Protein AF-F5LT52-F1 (afdb_monomer_lite)

Secondary structure (DSSP, 8-state):
-HHHHHHHHHHHHHHHHHHHHHHHHHHHHHHHHHHH-THHHHTHHHHHHHHHHHHHHHHHHH--TT-HHHHHHHHHHHHHHHHHHHHHHHHHSPPPTT-HHHHHHHHHHHHHHHHHHHHHHHHHHHHHHHHHHHHHHT-

pLDDT: mean 82.2, std 11.54, range [34.75, 94.81]

Sequence (139 aa):
MIKKWNSTFFGTLGLTLLLSFLHGAGGELLFLSAYKYPAIVENSGLALAALSILYALPVYACFRTKYWAALAFLLVLSPLGSLLFIFIGGLFFPVAEGDLGAGILGFITTGINLVSVVLGTLLGGLTNLMLHSRRMLNS

Foldseek 3Di:
DVVVVVVLVVVLLVLLLVLLLVLLVLLLVLLVCCVVPVVCVVVLVVSLVVLLQVLLVSLLVRDAPPPVVSLVVSLVSNVVSNVVSVVVSCVVPPDDPPPPVSVVSSVSSVVSSSSSNVNSNVNNNVVNVVVVVVVVVVD

Radius of gyration: 17.41 Å; chains: 1; bounding box: 48×19×61 Å

Structure (mmCIF, N/CA/C/O backbone):
data_AF-F5LT52-F1
#
_entry.id   AF-F5LT52-F1
#
loop_
_atom_site.group_PDB
_atom_site.id
_atom_site.type_symbol
_atom_site.label_atom_id
_atom_site.label_alt_id
_atom_site.label_comp_id
_atom_site.label_asym_id
_atom_site.label_entity_id
_atom_site.label_seq_id
_atom_site.pdbx_PDB_ins_code
_atom_site.Cartn_x
_atom_site.Cartn_y
_atom_site.Cartn_z
_atom_site.occupancy
_atom_site.B_iso_or_equiv
_atom_site.auth_seq_id
_atom_site.auth_comp_id
_atom_site.auth_asym_id
_atom_site.auth_atom_id
_atom_site.pdbx_PDB_model_num
ATOM 1 N N . MET A 1 1 ? -30.603 7.028 18.490 1.00 42.03 1 MET A N 1
ATOM 2 C CA . MET A 1 1 ? -29.305 6.303 18.521 1.00 42.03 1 MET A CA 1
ATOM 3 C C . MET A 1 1 ? -28.713 5.964 17.144 1.00 42.03 1 MET A C 1
ATOM 5 O O . MET A 1 1 ? -27.501 5.832 17.062 1.00 42.03 1 MET A O 1
ATOM 9 N N . ILE A 1 2 ? -29.496 5.906 16.057 1.00 43.81 2 ILE A N 1
ATOM 10 C CA . ILE A 1 2 ? -29.029 5.516 14.703 1.00 43.81 2 ILE A CA 1
ATOM 11 C C . ILE A 1 2 ? -28.062 6.543 14.060 1.00 43.81 2 ILE A C 1
ATOM 13 O O . ILE A 1 2 ? -27.133 6.180 13.346 1.00 43.81 2 ILE A O 1
ATOM 17 N N . LYS A 1 3 ? -28.195 7.837 14.388 1.00 34.75 3 LYS A N 1
ATOM 18 C CA . LYS A 1 3 ? -27.399 8.927 13.783 1.00 34.75 3 LYS A CA 1
ATOM 19 C C . LYS A 1 3 ? -25.891 8.879 14.101 1.00 34.75 3 LYS A C 1
ATOM 21 O O . LYS A 1 3 ? -25.085 9.277 13.269 1.00 34.75 3 LYS A O 1
ATOM 26 N N . LYS A 1 4 ? -25.498 8.378 15.283 1.00 39.12 4 LYS A N 1
ATOM 27 C CA . LYS A 1 4 ? -24.085 8.343 15.721 1.00 39.12 4 LYS A CA 1
ATOM 28 C C . LYS A 1 4 ? -23.299 7.194 15.072 1.00 39.12 4 LYS A C 1
ATOM 30 O O . LYS A 1 4 ? -22.092 7.314 14.902 1.00 39.12 4 LYS A O 1
ATOM 35 N N . TRP A 1 5 ? -23.995 6.119 14.686 1.00 40.72 5 TRP A N 1
ATOM 36 C CA . TRP A 1 5 ? -23.418 4.921 14.064 1.00 40.72 5 TRP A CA 1
ATOM 37 C C . TRP A 1 5 ? -23.086 5.149 12.581 1.00 40.72 5 TRP A C 1
ATOM 39 O O . TRP A 1 5 ? -21.995 4.801 12.138 1.00 40.72 5 TRP A O 1
ATOM 49 N N . ASN A 1 6 ? -23.960 5.849 11.842 1.00 46.62 6 ASN A N 1
ATOM 50 C CA . ASN A 1 6 ? -23.707 6.185 10.435 1.00 46.62 6 ASN A CA 1
ATOM 51 C C . ASN A 1 6 ? -22.478 7.088 10.259 1.00 46.62 6 ASN A C 1
ATOM 53 O O . ASN A 1 6 ? -21.652 6.825 9.394 1.00 46.62 6 ASN A O 1
ATOM 57 N N . SER A 1 7 ? -22.294 8.108 11.102 1.00 52.28 7 SER A N 1
ATOM 58 C CA . SER A 1 7 ? -21.138 9.011 10.977 1.00 52.28 7 SER A CA 1
ATOM 59 C C . SER A 1 7 ? -19.792 8.298 11.174 1.00 52.28 7 SER A C 1
ATOM 61 O O . SER A 1 7 ? -18.819 8.650 10.513 1.00 52.28 7 SER A O 1
ATOM 63 N N . THR A 1 8 ? -19.733 7.275 12.034 1.00 65.25 8 THR A N 1
ATOM 64 C CA . THR A 1 8 ? -18.497 6.509 12.257 1.00 65.25 8 THR A CA 1
ATOM 65 C C . THR A 1 8 ? -18.265 5.474 11.163 1.00 65.25 8 THR A C 1
ATOM 67 O O . THR A 1 8 ? -17.145 5.369 10.683 1.00 65.25 8 THR A O 1
ATOM 70 N N . PHE A 1 9 ? -19.306 4.766 10.716 1.00 63.81 9 PHE A N 1
ATOM 71 C CA . PHE A 1 9 ? -19.183 3.751 9.666 1.00 63.81 9 PHE A CA 1
ATOM 72 C C . PHE A 1 9 ? -18.825 4.345 8.295 1.00 63.81 9 PHE A C 1
ATOM 74 O O . PHE A 1 9 ? -17.876 3.885 7.665 1.00 63.81 9 PHE A O 1
ATOM 81 N N . PHE A 1 10 ? -19.516 5.408 7.859 1.00 68.00 10 PHE A N 1
ATOM 82 C CA . PHE A 1 10 ? -19.174 6.108 6.613 1.00 68.00 10 PHE A CA 1
ATOM 83 C C . PHE A 1 10 ? -17.777 6.738 6.679 1.00 68.00 10 PHE A C 1
ATOM 85 O O . PHE A 1 10 ? -17.048 6.709 5.690 1.00 68.00 10 PHE A O 1
ATOM 92 N N . GLY A 1 11 ? -17.372 7.236 7.853 1.00 73.94 11 GLY A N 1
ATOM 93 C CA . GLY A 1 11 ? -16.009 7.709 8.088 1.00 73.94 11 GLY A CA 1
ATOM 94 C C . GLY A 1 11 ? -14.972 6.597 7.921 1.00 73.94 11 GLY A C 1
ATOM 95 O O . GLY A 1 11 ? -13.985 6.789 7.220 1.00 73.94 11 GLY A O 1
ATOM 96 N N . THR A 1 12 ? -15.213 5.416 8.498 1.00 77.31 12 THR A N 1
ATOM 97 C CA . THR A 1 12 ? -14.320 4.255 8.362 1.00 77.31 12 THR A CA 1
ATOM 98 C C . THR A 1 12 ? -14.248 3.749 6.922 1.00 77.31 12 THR A C 1
ATOM 100 O O . THR A 1 12 ? -13.150 3.482 6.450 1.00 77.31 12 THR A O 1
ATOM 103 N N . LEU A 1 13 ? -15.373 3.676 6.203 1.00 80.38 13 LEU A N 1
ATOM 104 C CA . LEU A 1 13 ? -15.387 3.292 4.787 1.00 80.38 13 LEU A CA 1
ATOM 105 C C . LEU A 1 13 ? -14.615 4.281 3.906 1.00 80.38 13 LEU A C 1
ATOM 107 O O . LEU A 1 13 ? -13.824 3.858 3.066 1.00 80.38 13 LEU A O 1
ATOM 111 N N . GLY A 1 14 ? -14.807 5.586 4.118 1.00 82.00 14 GLY A N 1
ATOM 112 C CA . GLY A 1 14 ? -14.043 6.620 3.416 1.00 82.00 14 GLY A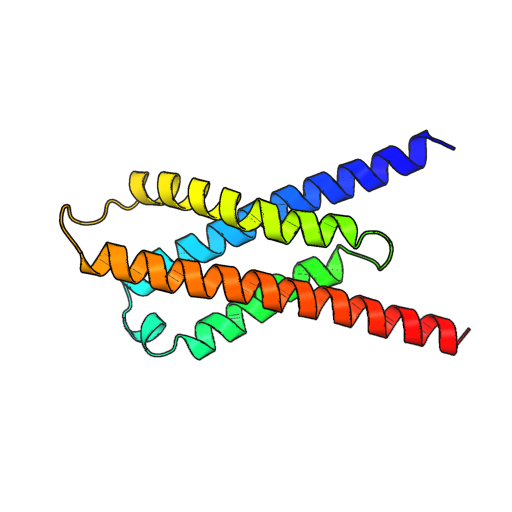 CA 1
ATOM 113 C C . GLY A 1 14 ? -12.541 6.512 3.685 1.00 82.00 14 GLY A C 1
ATOM 114 O O . GLY A 1 14 ? -11.734 6.639 2.767 1.00 82.00 14 GLY A O 1
ATOM 115 N N . LEU A 1 15 ? -12.164 6.193 4.926 1.00 82.75 15 LEU A N 1
ATOM 116 C CA . LEU A 1 15 ? -10.773 5.955 5.309 1.00 82.75 15 LEU A CA 1
ATOM 117 C C . LEU A 1 15 ? -10.206 4.703 4.628 1.00 82.75 15 LEU A C 1
ATOM 119 O O . LEU A 1 15 ? -9.117 4.766 4.066 1.00 82.75 15 LEU A O 1
ATOM 123 N N . THR A 1 16 ? -10.952 3.592 4.612 1.00 85.06 16 THR A N 1
ATOM 124 C CA . THR A 1 16 ? -10.567 2.363 3.898 1.00 85.06 16 THR A CA 1
ATOM 125 C C . THR A 1 16 ? -10.355 2.620 2.408 1.00 85.06 16 THR A C 1
ATOM 127 O O . THR A 1 16 ? -9.373 2.137 1.844 1.00 85.06 16 THR A O 1
ATOM 130 N N . LEU A 1 17 ? -11.239 3.396 1.773 1.00 86.19 17 LEU A N 1
ATOM 131 C CA . LEU A 1 17 ? -11.083 3.796 0.375 1.00 86.19 17 LEU A CA 1
ATOM 132 C C . LEU A 1 17 ? -9.791 4.588 0.177 1.00 86.19 17 LEU A C 1
ATOM 134 O O . LEU A 1 17 ? -8.968 4.199 -0.647 1.00 86.19 17 LEU A O 1
ATOM 138 N N . LEU A 1 18 ? -9.573 5.640 0.970 1.00 87.69 18 LEU A N 1
ATOM 139 C CA . LEU A 1 18 ? -8.368 6.468 0.891 1.00 87.69 18 LEU A CA 1
ATOM 140 C C . LEU A 1 18 ? -7.084 5.637 1.049 1.00 87.69 18 LEU A C 1
ATOM 142 O O . LEU A 1 18 ? -6.156 5.769 0.257 1.00 87.69 18 LEU A O 1
ATOM 146 N N . LEU A 1 19 ? -7.050 4.748 2.040 1.00 87.25 19 LEU A N 1
ATOM 147 C CA . LEU A 1 19 ? -5.946 3.815 2.270 1.00 87.25 19 LEU A CA 1
ATOM 148 C C . LEU A 1 19 ? -5.701 2.882 1.087 1.00 87.25 19 LEU A C 1
ATOM 150 O O . LEU A 1 19 ? -4.557 2.660 0.710 1.00 87.25 19 LEU A O 1
ATOM 154 N N . SER A 1 20 ? -6.767 2.362 0.484 1.00 87.75 20 SER A N 1
ATOM 155 C CA . SER A 1 20 ? -6.665 1.480 -0.681 1.00 87.75 20 SER A CA 1
ATOM 156 C C . SER A 1 20 ? -6.067 2.213 -1.884 1.00 87.75 20 SER A C 1
ATOM 158 O O . SER A 1 20 ? -5.227 1.656 -2.588 1.00 87.75 20 SER A O 1
ATOM 160 N N . PHE A 1 21 ? -6.426 3.487 -2.079 1.00 88.69 21 PHE A N 1
ATOM 161 C CA . PHE A 1 21 ? -5.776 4.343 -3.073 1.00 88.69 21 PHE A CA 1
ATOM 162 C C . PHE A 1 21 ? -4.301 4.590 -2.741 1.00 88.69 21 PHE A C 1
ATOM 164 O O . PHE A 1 21 ? -3.463 4.479 -3.629 1.00 88.69 21 PHE A O 1
ATOM 171 N N . LEU A 1 22 ? -3.957 4.873 -1.482 1.00 89.69 22 LEU A N 1
ATOM 172 C CA . LEU A 1 22 ? -2.560 5.061 -1.068 1.00 89.69 22 LEU A CA 1
ATOM 173 C C . LEU A 1 22 ? -1.715 3.796 -1.266 1.00 89.69 22 LEU A C 1
ATOM 175 O O . LEU A 1 22 ? -0.553 3.886 -1.657 1.00 89.69 22 LEU A O 1
ATO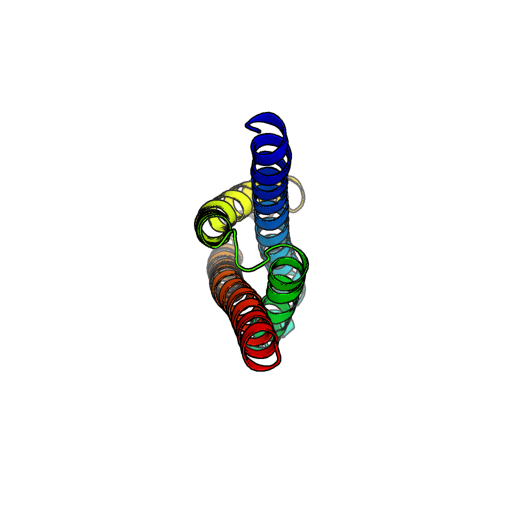M 179 N N . HIS A 1 23 ? -2.290 2.617 -1.035 1.00 90.19 23 HIS A N 1
ATOM 180 C CA . HIS A 1 23 ? -1.628 1.344 -1.306 1.00 90.19 23 HIS A CA 1
ATOM 181 C C . HIS A 1 23 ? -1.411 1.122 -2.808 1.00 90.19 23 HIS A C 1
ATOM 183 O O . HIS A 1 23 ? -0.327 0.711 -3.220 1.00 90.19 23 HIS A O 1
ATOM 189 N N . GLY A 1 24 ? -2.403 1.456 -3.640 1.00 88.38 24 GLY A N 1
ATOM 190 C CA . GLY A 1 24 ? -2.248 1.453 -5.096 1.00 88.38 24 GLY A CA 1
ATOM 191 C C . GLY A 1 24 ? -1.146 2.406 -5.566 1.00 88.38 24 GLY A C 1
ATOM 192 O O . GLY A 1 24 ? -0.261 2.002 -6.316 1.00 88.38 24 GLY A O 1
ATOM 193 N N . ALA A 1 25 ? -1.141 3.638 -5.050 1.00 89.38 25 ALA A N 1
ATOM 194 C CA . ALA A 1 25 ? -0.123 4.641 -5.353 1.00 89.38 25 ALA A CA 1
ATOM 195 C C . ALA A 1 25 ? 1.280 4.192 -4.924 1.00 89.38 25 ALA A C 1
ATOM 197 O O . ALA A 1 25 ? 2.246 4.414 -5.646 1.00 89.38 25 ALA A O 1
ATOM 198 N N . GLY A 1 26 ? 1.406 3.544 -3.763 1.00 89.69 26 GLY A N 1
ATOM 199 C CA . GLY A 1 26 ? 2.687 3.021 -3.289 1.00 89.69 26 GLY A CA 1
ATOM 200 C C . GLY A 1 26 ? 3.249 1.913 -4.184 1.00 89.69 26 GLY A C 1
ATOM 201 O O . GLY A 1 26 ? 4.451 1.901 -4.436 1.00 89.69 26 GLY A O 1
ATOM 202 N N . GLY A 1 27 ? 2.392 1.042 -4.725 1.00 89.25 27 GLY A N 1
ATOM 203 C CA . GLY A 1 27 ? 2.800 0.037 -5.710 1.00 89.25 27 GLY A CA 1
ATOM 204 C C . GLY A 1 27 ? 3.301 0.651 -7.016 1.00 89.25 27 GLY A C 1
ATOM 205 O O . GLY A 1 27 ? 4.336 0.235 -7.531 1.00 89.25 27 GLY A O 1
ATOM 206 N N . GLU A 1 28 ? 2.616 1.680 -7.509 1.00 90.81 28 GLU A N 1
ATOM 207 C CA . GLU A 1 28 ? 3.036 2.403 -8.715 1.00 90.81 28 GLU A CA 1
ATOM 208 C C . GLU A 1 28 ? 4.340 3.180 -8.490 1.00 90.81 28 GLU A C 1
ATOM 210 O O . GLU A 1 28 ? 5.255 3.140 -9.308 1.00 90.81 28 GLU A O 1
ATOM 215 N N . LEU A 1 29 ? 4.487 3.828 -7.332 1.00 90.50 29 LEU A N 1
ATOM 216 C CA . LEU A 1 29 ? 5.741 4.475 -6.947 1.00 90.50 29 LEU A CA 1
ATOM 217 C C . LEU A 1 29 ? 6.891 3.471 -6.845 1.00 90.50 29 LEU A C 1
ATOM 219 O O . LEU A 1 29 ? 8.008 3.789 -7.259 1.00 90.50 29 LEU A O 1
ATOM 223 N N . LEU A 1 30 ? 6.633 2.267 -6.323 1.00 91.56 30 LEU A N 1
ATOM 224 C CA . LEU A 1 30 ? 7.620 1.192 -6.296 1.00 91.56 30 LEU A CA 1
ATOM 225 C C . LEU A 1 30 ? 8.020 0.790 -7.718 1.00 91.56 30 LEU A C 1
ATOM 227 O O . LEU A 1 30 ? 9.216 0.689 -7.984 1.00 91.56 30 LEU A O 1
ATOM 231 N N . PHE A 1 31 ? 7.054 0.614 -8.623 1.00 91.50 31 PHE A N 1
ATOM 232 C CA . PHE A 1 31 ? 7.314 0.306 -10.030 1.00 91.50 31 PHE A CA 1
ATOM 233 C C . PHE A 1 31 ? 8.186 1.373 -10.695 1.00 91.50 31 PHE A C 1
ATOM 235 O O . PHE A 1 31 ? 9.269 1.061 -11.188 1.00 91.50 31 PHE A O 1
ATOM 242 N N . LEU A 1 32 ? 7.775 2.641 -10.637 1.00 89.69 32 LEU A N 1
ATOM 243 C CA . LEU A 1 32 ? 8.510 3.753 -11.246 1.00 89.69 32 LEU A CA 1
ATOM 244 C C . LEU A 1 32 ? 9.925 3.896 -10.680 1.00 89.69 32 LEU A C 1
ATOM 246 O O . LEU A 1 32 ? 10.872 4.197 -11.412 1.00 89.69 32 LEU A O 1
ATOM 250 N N . SER A 1 33 ? 10.075 3.676 -9.373 1.00 89.38 33 SER A N 1
ATOM 251 C CA . SER A 1 33 ? 11.379 3.726 -8.718 1.00 89.38 33 SER A CA 1
ATOM 252 C C . SER A 1 33 ? 12.248 2.554 -9.161 1.00 89.38 33 SER A C 1
ATOM 254 O O . SER A 1 33 ? 13.400 2.765 -9.526 1.00 89.38 33 SER A O 1
ATOM 256 N N . ALA A 1 34 ? 11.706 1.337 -9.180 1.00 89.75 34 ALA A N 1
ATOM 257 C CA . ALA A 1 34 ? 12.428 0.140 -9.593 1.00 89.75 34 ALA A CA 1
ATOM 258 C C . ALA A 1 34 ? 12.800 0.163 -11.083 1.00 89.75 34 ALA A C 1
ATOM 260 O O . ALA A 1 34 ? 13.864 -0.328 -11.452 1.00 89.75 34 ALA A O 1
ATOM 261 N N . TYR A 1 35 ? 11.966 0.783 -11.923 1.00 88.19 35 TYR A N 1
ATOM 262 C CA . TYR A 1 35 ? 12.228 0.948 -13.352 1.00 88.19 35 TYR A CA 1
ATOM 263 C C . TYR A 1 35 ? 13.423 1.875 -13.602 1.00 88.19 35 TYR A C 1
ATOM 265 O O . TYR A 1 35 ? 14.235 1.626 -14.488 1.00 88.19 35 TYR A O 1
ATOM 273 N N . LYS A 1 36 ? 13.571 2.928 -12.788 1.00 86.81 36 LYS A N 1
ATOM 274 C CA . LYS A 1 36 ? 14.710 3.858 -12.873 1.00 86.81 36 LYS A CA 1
ATOM 275 C C . LYS A 1 36 ? 15.951 3.375 -12.121 1.00 86.81 36 LYS A C 1
ATOM 277 O O . LYS A 1 36 ? 17.064 3.717 -12.513 1.00 86.81 36 LYS A O 1
ATOM 282 N N . TYR A 1 37 ? 15.771 2.621 -11.038 1.00 87.56 37 TYR A N 1
ATOM 283 C CA . TYR A 1 37 ? 16.833 2.230 -10.114 1.00 87.56 37 TYR A CA 1
ATOM 284 C C . TYR A 1 37 ? 16.799 0.715 -9.848 1.00 87.56 37 TYR A C 1
ATOM 286 O O . TYR A 1 37 ? 16.084 0.262 -8.948 1.00 87.56 37 TYR A O 1
ATOM 294 N N . PRO A 1 38 ? 17.613 -0.086 -10.563 1.00 81.25 38 PRO A N 1
ATOM 295 C CA . PRO A 1 38 ? 17.582 -1.548 -10.454 1.00 81.25 38 PRO A CA 1
ATOM 296 C C . PRO A 1 38 ? 17.941 -2.074 -9.053 1.00 81.25 38 PRO A C 1
ATOM 298 O O . PRO A 1 38 ? 17.436 -3.116 -8.639 1.00 81.25 38 PRO A O 1
ATOM 301 N N . ALA A 1 39 ? 18.708 -1.308 -8.266 1.00 83.69 39 ALA A N 1
ATOM 302 C CA . ALA A 1 39 ? 19.060 -1.629 -6.878 1.00 83.69 39 ALA A CA 1
ATOM 303 C C . ALA A 1 39 ? 17.841 -1.842 -5.951 1.00 83.69 39 ALA A C 1
ATOM 305 O O . ALA A 1 39 ? 17.956 -2.479 -4.900 1.00 83.69 39 ALA A O 1
ATOM 306 N N . ILE A 1 40 ? 16.665 -1.316 -6.318 1.00 80.94 40 ILE A N 1
ATOM 307 C CA . ILE A 1 40 ? 15.412 -1.522 -5.573 1.00 80.94 40 ILE A CA 1
ATOM 308 C C . ILE A 1 40 ? 14.902 -2.957 -5.743 1.00 80.94 40 ILE A C 1
ATOM 310 O O . ILE A 1 40 ? 14.391 -3.543 -4.789 1.00 80.94 40 ILE A O 1
ATOM 314 N N . VAL A 1 41 ? 15.074 -3.542 -6.930 1.00 80.44 41 VAL A N 1
ATOM 315 C CA . VAL A 1 41 ? 14.707 -4.939 -7.207 1.00 80.44 41 VAL A CA 1
ATOM 316 C C . VAL A 1 41 ? 15.683 -5.888 -6.516 1.00 80.44 41 VAL A C 1
ATOM 318 O O . VAL A 1 41 ? 15.261 -6.859 -5.886 1.00 80.44 41 VAL A O 1
ATOM 321 N N . GLU A 1 42 ? 16.978 -5.566 -6.567 1.00 84.12 42 GLU A N 1
ATOM 322 C CA . GLU A 1 42 ? 18.036 -6.328 -5.890 1.00 84.12 42 GLU A CA 1
ATOM 323 C C . GLU A 1 42 ? 17.807 -6.401 -4.373 1.00 84.12 42 GLU A C 1
ATOM 325 O O . GLU A 1 42 ? 18.026 -7.442 -3.758 1.00 84.12 42 GLU A O 1
ATOM 330 N N . ASN A 1 43 ? 17.263 -5.333 -3.780 1.00 86.25 43 ASN A N 1
ATOM 331 C CA . ASN 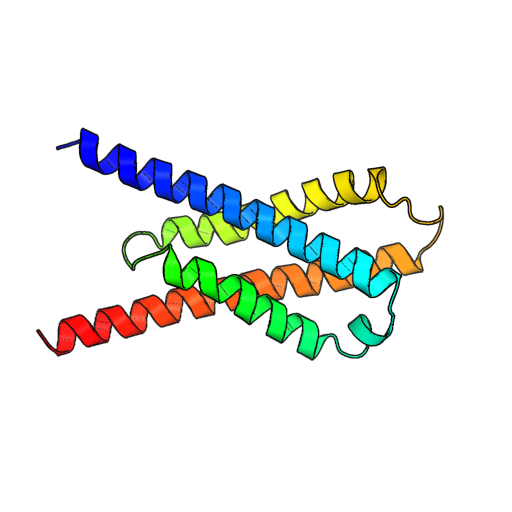A 1 43 ? 16.889 -5.266 -2.367 1.00 86.25 43 ASN A CA 1
ATOM 332 C C . ASN A 1 43 ? 15.373 -5.396 -2.138 1.00 86.25 43 ASN A C 1
ATOM 334 O O . ASN A 1 43 ? 14.813 -4.761 -1.238 1.00 86.25 43 ASN A O 1
ATOM 338 N N . SER A 1 44 ? 14.698 -6.244 -2.917 1.00 84.62 44 SER A N 1
ATOM 339 C CA . SER A 1 44 ? 13.244 -6.467 -2.824 1.00 84.62 44 SER A CA 1
ATOM 340 C C . SER A 1 44 ? 12.752 -6.807 -1.409 1.00 84.62 44 SER A C 1
ATOM 342 O O . SER A 1 44 ? 11.680 -6.355 -1.009 1.00 84.62 44 SER A O 1
ATOM 344 N N . GLY A 1 45 ? 13.546 -7.527 -0.609 1.00 87.31 45 GLY A N 1
ATOM 345 C CA . GLY A 1 45 ? 13.227 -7.806 0.797 1.00 87.31 45 GLY A CA 1
ATOM 346 C C . GLY A 1 45 ? 13.141 -6.544 1.667 1.00 87.31 45 GLY A C 1
ATOM 347 O O . GLY A 1 45 ? 12.258 -6.436 2.518 1.00 87.31 45 GLY A O 1
ATOM 348 N N . LEU A 1 46 ? 14.008 -5.557 1.419 1.00 89.69 46 LEU A 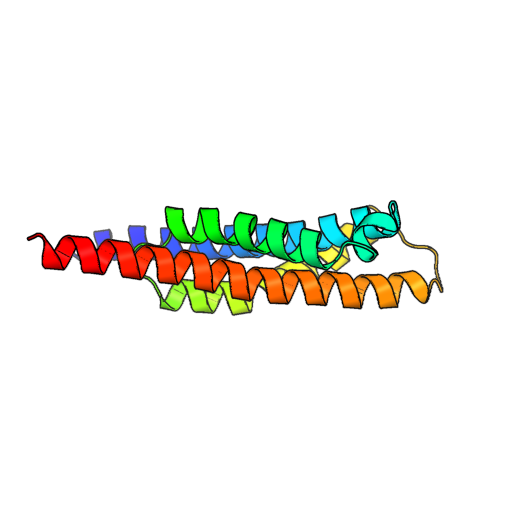N 1
ATOM 349 C CA . LEU A 1 46 ? 13.990 -4.269 2.115 1.00 89.69 46 LEU A CA 1
ATOM 350 C C . LEU A 1 46 ? 12.779 -3.442 1.674 1.00 89.69 46 LEU A C 1
ATOM 352 O O . LEU A 1 46 ? 12.071 -2.905 2.526 1.00 89.69 46 LEU A O 1
ATOM 356 N N . ALA A 1 47 ? 12.489 -3.404 0.370 1.00 88.69 47 ALA A N 1
ATOM 357 C CA . ALA A 1 47 ? 11.293 -2.746 -0.158 1.00 88.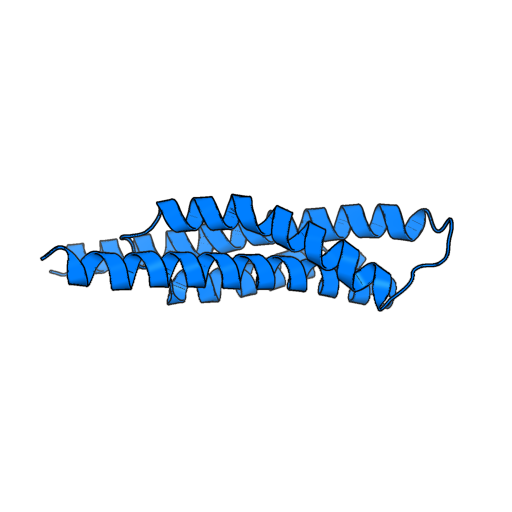69 47 ALA A CA 1
ATOM 358 C C . ALA A 1 47 ? 10.007 -3.334 0.450 1.00 88.69 47 ALA A C 1
ATOM 360 O O . ALA A 1 47 ? 9.140 -2.590 0.912 1.00 88.69 47 ALA A O 1
ATOM 361 N N . LEU A 1 48 ? 9.923 -4.666 0.537 1.00 91.69 48 LEU A N 1
ATOM 362 C CA . LEU A 1 48 ? 8.802 -5.373 1.150 1.00 91.69 48 LEU A CA 1
ATOM 363 C C . LEU A 1 48 ? 8.647 -5.021 2.632 1.00 91.69 48 LEU A C 1
ATOM 365 O O . LEU A 1 48 ? 7.530 -4.739 3.076 1.00 91.69 48 LEU A O 1
ATOM 369 N N . ALA A 1 49 ? 9.741 -5.019 3.398 1.00 91.75 49 ALA A N 1
ATOM 370 C CA . ALA A 1 49 ? 9.722 -4.664 4.816 1.00 91.75 49 ALA A CA 1
ATOM 371 C C . ALA A 1 49 ? 9.294 -3.203 5.028 1.00 91.75 49 ALA A C 1
ATOM 373 O O . ALA A 1 49 ? 8.412 -2.931 5.845 1.00 91.75 49 ALA A O 1
ATOM 374 N N . ALA A 1 50 ? 9.863 -2.276 4.253 1.00 91.94 50 ALA A N 1
ATOM 375 C CA . ALA A 1 50 ? 9.550 -0.853 4.327 1.00 91.94 50 ALA A CA 1
ATOM 376 C C . ALA A 1 50 ? 8.072 -0.578 4.014 1.00 91.94 50 ALA A C 1
ATOM 378 O O . ALA A 1 50 ? 7.396 0.087 4.800 1.00 91.94 50 ALA A O 1
ATOM 379 N N . LEU A 1 51 ? 7.546 -1.143 2.921 1.00 92.19 51 LEU A N 1
ATOM 380 C CA . LEU A 1 51 ? 6.134 -1.003 2.553 1.00 92.19 51 LEU A CA 1
ATOM 381 C C . LEU A 1 51 ? 5.206 -1.648 3.584 1.00 92.19 51 LEU A C 1
ATOM 383 O O . LEU A 1 51 ? 4.197 -1.054 3.950 1.00 92.19 51 LEU A O 1
ATOM 387 N N . SER A 1 52 ? 5.563 -2.820 4.119 1.00 92.00 52 SER A N 1
ATOM 388 C CA . SER A 1 52 ? 4.754 -3.486 5.152 1.00 92.00 52 SER A CA 1
ATOM 389 C C . SER A 1 52 ? 4.637 -2.631 6.416 1.00 92.00 52 SER A C 1
ATOM 391 O O . SER A 1 52 ? 3.546 -2.492 6.967 1.00 92.00 52 SER A O 1
ATOM 393 N N . ILE A 1 53 ? 5.739 -2.015 6.862 1.00 91.62 53 ILE A N 1
ATOM 394 C CA . ILE A 1 53 ? 5.731 -1.091 8.007 1.00 91.62 53 ILE A CA 1
ATOM 395 C C . ILE A 1 53 ? 4.896 0.151 7.680 1.00 91.62 53 ILE A C 1
ATOM 397 O O . ILE A 1 53 ? 4.044 0.547 8.478 1.00 91.62 53 ILE A O 1
ATOM 401 N N . LEU A 1 54 ? 5.105 0.739 6.499 1.00 91.62 54 LEU A N 1
ATOM 402 C CA . LEU A 1 54 ? 4.386 1.931 6.054 1.00 91.62 54 LEU A CA 1
ATOM 403 C C . LEU A 1 54 ? 2.870 1.697 6.022 1.00 91.62 54 LEU A C 1
ATOM 405 O O . LEU A 1 54 ? 2.114 2.547 6.486 1.00 91.62 54 LEU A O 1
ATOM 409 N N . TYR A 1 55 ? 2.427 0.538 5.533 1.00 91.19 55 TYR A N 1
ATOM 410 C CA . TYR A 1 55 ? 1.014 0.162 5.462 1.00 91.19 55 TYR A CA 1
ATOM 411 C C . TYR A 1 55 ? 0.432 -0.264 6.814 1.00 91.19 55 TYR A C 1
ATOM 413 O O . TYR A 1 55 ? -0.762 -0.075 7.056 1.00 91.19 55 TYR A O 1
ATOM 421 N N . ALA A 1 56 ? 1.254 -0.758 7.742 1.00 89.56 56 ALA A N 1
ATOM 422 C CA . ALA A 1 56 ? 0.808 -1.077 9.098 1.00 89.56 56 ALA A CA 1
ATOM 423 C C . ALA A 1 56 ? 0.447 0.166 9.924 1.00 89.56 56 ALA A C 1
ATOM 425 O O . ALA A 1 56 ? -0.511 0.127 10.700 1.00 89.56 56 ALA A O 1
ATOM 426 N N . LEU A 1 57 ? 1.184 1.271 9.762 1.00 86.88 57 LEU A N 1
ATOM 427 C CA . LEU A 1 57 ? 0.997 2.506 10.535 1.00 86.88 57 LEU A CA 1
ATOM 428 C C . LEU A 1 57 ? -0.428 3.083 10.466 1.00 86.88 57 LEU A C 1
ATOM 430 O O . LEU A 1 57 ? -1.040 3.280 11.523 1.00 86.88 57 LEU A O 1
ATOM 434 N N . PRO A 1 58 ? -1.000 3.358 9.280 1.00 82.38 58 PRO A N 1
ATOM 435 C CA . PRO A 1 58 ? -2.334 3.933 9.199 1.00 82.38 58 PRO A CA 1
ATOM 436 C C . PRO A 1 58 ? -3.412 2.911 9.584 1.00 82.38 58 PRO A C 1
ATOM 438 O O . PRO A 1 58 ? -4.431 3.288 10.161 1.00 82.38 58 PRO A O 1
ATOM 441 N N . VAL A 1 59 ? -3.172 1.610 9.376 1.00 84.50 59 VAL A N 1
ATOM 442 C CA . VAL A 1 59 ? -4.069 0.548 9.856 1.00 84.50 59 VAL A CA 1
ATOM 443 C C . VAL A 1 59 ? -4.143 0.550 11.386 1.00 84.50 59 VAL A C 1
ATOM 445 O O . VAL A 1 59 ? -5.234 0.563 11.962 1.00 84.50 59 VAL A O 1
ATOM 448 N N . TYR A 1 60 ? -2.990 0.621 12.048 1.00 82.69 60 TYR A N 1
ATOM 449 C CA . TYR A 1 60 ? -2.883 0.750 13.497 1.00 82.69 60 TYR A CA 1
ATOM 450 C C . TYR A 1 60 ? -3.560 2.029 14.027 1.00 82.69 60 TYR A C 1
ATOM 452 O O . TYR A 1 60 ? -4.337 1.976 14.985 1.00 82.69 60 TYR A O 1
ATOM 460 N N . ALA A 1 61 ? -3.302 3.179 13.401 1.00 79.56 61 ALA A N 1
ATOM 461 C CA . ALA A 1 61 ? -3.819 4.464 13.867 1.00 79.56 61 ALA A CA 1
ATOM 462 C C . ALA A 1 61 ? -5.345 4.594 13.693 1.00 79.56 61 ALA A C 1
ATOM 464 O O . ALA A 1 61 ? -6.025 5.153 14.559 1.00 79.56 61 ALA A O 1
ATOM 465 N N . CYS A 1 62 ? -5.889 4.076 12.587 1.00 73.00 62 CYS A N 1
ATOM 466 C CA . CYS A 1 62 ? -7.267 4.347 12.180 1.00 73.00 62 CYS A CA 1
ATOM 467 C C . CYS A 1 62 ? -8.262 3.233 12.547 1.00 73.00 62 CYS A C 1
ATOM 469 O O . CYS A 1 62 ? -9.424 3.536 12.835 1.00 73.00 62 CYS A O 1
ATOM 471 N N . PHE A 1 63 ? -7.848 1.962 12.591 1.00 70.25 63 PHE A N 1
ATOM 472 C CA . PHE A 1 63 ? -8.769 0.835 12.803 1.00 70.25 63 PHE A CA 1
ATOM 473 C C . PHE A 1 63 ? -8.695 0.295 14.222 1.00 70.25 63 PHE A C 1
ATOM 475 O O . PHE A 1 63 ? -8.072 -0.728 14.486 1.00 70.25 63 PHE A O 1
ATOM 482 N N . ARG A 1 64 ? -9.411 0.941 15.147 1.00 65.69 64 ARG A N 1
ATOM 483 C CA . ARG A 1 64 ? -9.665 0.341 16.469 1.00 65.69 64 ARG A CA 1
ATOM 484 C C . ARG A 1 64 ? -10.429 -0.980 16.308 1.00 65.69 64 ARG A C 1
ATOM 486 O O . ARG A 1 64 ? -11.183 -1.139 15.348 1.00 65.69 64 ARG A O 1
ATOM 493 N N . THR A 1 65 ? -10.302 -1.880 17.288 1.00 61.69 65 THR A N 1
ATOM 494 C CA . THR A 1 65 ? -10.810 -3.276 17.329 1.00 61.69 65 THR A CA 1
ATOM 495 C C . THR A 1 65 ? -12.273 -3.518 16.930 1.00 61.69 65 THR A C 1
ATOM 497 O O . THR A 1 65 ? -12.697 -4.664 16.827 1.00 61.69 65 THR A O 1
ATOM 500 N N . LYS A 1 66 ? -13.061 -2.473 16.676 1.00 64.06 66 LYS A N 1
ATOM 501 C CA . LYS A 1 66 ? -14.474 -2.540 16.307 1.00 64.06 66 LYS A CA 1
ATOM 502 C C . LYS A 1 66 ? -14.732 -2.736 14.803 1.00 64.06 66 LYS A C 1
ATOM 504 O O . LYS A 1 66 ? -15.857 -3.065 14.447 1.00 64.06 66 LYS A O 1
ATOM 509 N N . TYR A 1 67 ? -13.735 -2.550 13.928 1.00 70.94 67 TYR A N 1
ATOM 510 C CA . TYR A 1 67 ? -13.946 -2.478 12.469 1.00 70.94 67 TYR A CA 1
ATOM 511 C C . TYR A 1 67 ? -13.092 -3.456 11.641 1.00 70.94 67 TYR A C 1
ATOM 513 O O . TYR A 1 67 ? -12.599 -3.103 10.574 1.00 70.94 67 TYR A O 1
ATOM 521 N N . TRP A 1 68 ? -12.948 -4.708 12.088 1.00 71.62 68 TRP A N 1
ATOM 522 C CA . TRP A 1 68 ? -12.204 -5.751 11.355 1.00 71.62 68 TRP A CA 1
ATOM 523 C C . TRP A 1 68 ? -12.734 -6.012 9.940 1.00 71.62 68 TRP A C 1
ATOM 525 O O . TRP A 1 68 ? -11.951 -6.237 9.024 1.00 71.62 68 TRP A O 1
ATOM 535 N N . ALA A 1 69 ? -14.049 -5.904 9.728 1.00 73.88 69 ALA A N 1
ATOM 536 C CA . ALA A 1 69 ? -14.640 -6.025 8.394 1.00 73.88 69 ALA A CA 1
ATOM 537 C C . ALA A 1 69 ? -14.081 -4.976 7.414 1.00 73.88 69 ALA A C 1
ATOM 539 O O . ALA A 1 69 ? -13.879 -5.266 6.240 1.00 73.88 69 ALA A O 1
ATOM 540 N N . ALA A 1 70 ? -13.763 -3.773 7.899 1.00 73.75 70 ALA A N 1
ATOM 541 C CA . ALA A 1 70 ? -13.200 -2.712 7.076 1.00 73.75 70 ALA A CA 1
ATOM 542 C C . ALA A 1 70 ? -11.721 -2.955 6.709 1.00 73.75 70 ALA A C 1
ATOM 544 O O . ALA A 1 70 ? -11.263 -2.430 5.697 1.00 73.75 70 ALA A O 1
ATOM 545 N N . LEU A 1 71 ? -11.003 -3.802 7.463 1.00 78.25 71 LEU A N 1
ATOM 546 C CA . LEU A 1 71 ? -9.679 -4.307 7.073 1.00 78.25 71 LEU A CA 1
ATOM 547 C C . LEU A 1 71 ? -9.781 -5.290 5.902 1.00 78.25 71 LEU A C 1
ATOM 549 O O . LEU A 1 71 ? -8.971 -5.230 4.984 1.00 78.25 71 LEU A O 1
ATOM 553 N N . ALA A 1 72 ? -10.804 -6.151 5.892 1.00 80.88 72 ALA A N 1
ATOM 554 C CA . ALA A 1 72 ? -11.044 -7.057 4.768 1.00 80.88 72 ALA A CA 1
ATOM 555 C C . ALA A 1 72 ? -11.358 -6.281 3.477 1.00 80.88 72 ALA A C 1
ATOM 557 O O . ALA A 1 72 ? -10.813 -6.596 2.422 1.00 80.88 72 ALA A O 1
ATOM 558 N N . PHE A 1 73 ? -12.157 -5.210 3.568 1.00 82.94 73 PHE A N 1
ATOM 559 C CA . PHE A 1 73 ? -12.388 -4.307 2.434 1.00 82.94 73 PHE A CA 1
ATOM 560 C C . PHE A 1 73 ? -11.098 -3.673 1.912 1.00 82.94 73 PHE A C 1
ATOM 562 O O . PHE A 1 73 ? -10.953 -3.518 0.706 1.00 82.94 73 PHE A O 1
ATOM 569 N N . LEU A 1 74 ? -10.153 -3.351 2.794 1.00 83.56 74 LEU A N 1
ATOM 570 C CA . LEU A 1 74 ? -8.860 -2.779 2.426 1.00 83.56 74 LEU A CA 1
ATOM 571 C C . LEU A 1 74 ? -8.043 -3.747 1.555 1.00 83.56 74 LEU A C 1
ATOM 573 O O . LEU A 1 74 ? -7.484 -3.349 0.535 1.00 83.56 74 LEU A O 1
ATOM 577 N N . LEU A 1 75 ? -8.044 -5.037 1.903 1.00 84.62 75 LEU A N 1
ATOM 578 C CA . LEU A 1 75 ? -7.372 -6.077 1.117 1.00 84.62 75 LEU A CA 1
ATOM 579 C C . LEU A 1 75 ? -8.002 -6.280 -0.266 1.00 84.62 75 LEU A C 1
ATOM 581 O O . LEU A 1 75 ? -7.287 -6.576 -1.216 1.00 84.62 75 LEU A O 1
ATOM 585 N N . VAL A 1 76 ? -9.320 -6.109 -0.389 1.00 86.62 76 VAL A N 1
ATOM 586 C CA . VAL A 1 76 ? -10.041 -6.268 -1.664 1.00 86.62 76 VAL A CA 1
ATOM 587 C C . VAL A 1 76 ? -9.930 -5.022 -2.546 1.00 86.62 76 VAL A C 1
ATOM 589 O O . VAL A 1 76 ? -9.778 -5.130 -3.761 1.00 86.62 76 VAL A O 1
ATOM 592 N N . LEU A 1 77 ? -9.991 -3.830 -1.950 1.00 86.81 77 LEU A N 1
ATOM 593 C CA . LEU A 1 77 ? -9.957 -2.560 -2.677 1.00 86.81 77 LEU A CA 1
ATOM 594 C C . LEU A 1 77 ? -8.539 -2.147 -3.083 1.00 86.81 77 LEU A C 1
ATOM 596 O O . LEU A 1 77 ? -8.379 -1.465 -4.091 1.00 86.81 77 LEU A O 1
ATOM 600 N N . SER A 1 78 ? -7.510 -2.557 -2.340 1.00 84.69 78 SER A N 1
ATOM 601 C CA . SER A 1 78 ? -6.116 -2.225 -2.657 1.00 84.69 78 SER A CA 1
ATOM 602 C C . SER A 1 78 ? -5.663 -2.718 -4.050 1.00 84.69 78 SER A C 1
ATOM 604 O O . SER A 1 78 ? -5.128 -1.907 -4.808 1.00 84.69 78 SER A O 1
ATOM 606 N N . PRO A 1 79 ? -5.944 -3.971 -4.479 1.00 84.06 79 PRO A N 1
ATOM 607 C CA . PRO A 1 79 ? -5.712 -4.409 -5.858 1.00 84.06 79 PRO A CA 1
ATOM 608 C C . PRO A 1 79 ? -6.413 -3.536 -6.908 1.00 84.06 79 PRO A C 1
ATOM 610 O O . PRO A 1 79 ? -5.819 -3.208 -7.932 1.00 84.06 79 PRO A O 1
ATOM 613 N N . LEU A 1 80 ? -7.659 -3.122 -6.649 1.00 86.81 80 LEU A N 1
ATOM 614 C CA . LEU A 1 80 ? -8.416 -2.256 -7.561 1.00 86.81 80 LEU A CA 1
ATOM 615 C C . LEU A 1 80 ? -7.795 -0.856 -7.651 1.00 86.81 80 LEU A C 1
ATOM 617 O O . LEU A 1 80 ? -7.688 -0.296 -8.741 1.00 86.81 80 LEU A O 1
ATOM 621 N N . GLY A 1 81 ? -7.331 -0.317 -6.521 1.00 84.81 81 GLY A N 1
ATOM 622 C CA . GLY A 1 81 ? -6.548 0.915 -6.484 1.00 84.81 81 GLY A CA 1
ATOM 623 C C . GLY A 1 81 ? -5.244 0.785 -7.271 1.00 84.81 81 GLY A C 1
ATOM 624 O O . GLY A 1 81 ? -4.903 1.681 -8.037 1.00 84.81 81 GLY A O 1
ATOM 625 N N . SER A 1 82 ? -4.546 -0.347 -7.147 1.00 84.50 82 SER A N 1
ATOM 626 C CA . SER A 1 82 ? -3.324 -0.621 -7.911 1.00 84.50 82 SER A CA 1
ATOM 627 C C . SER A 1 82 ? -3.586 -0.647 -9.415 1.00 84.50 82 SER A C 1
ATOM 629 O O . SER A 1 82 ? -2.818 -0.047 -10.156 1.00 84.50 82 SER A O 1
ATOM 631 N N . LEU A 1 83 ? -4.675 -1.275 -9.874 1.00 85.50 83 LEU A N 1
ATOM 632 C CA . LEU A 1 83 ? -5.054 -1.255 -11.292 1.00 85.50 83 LEU A CA 1
ATOM 633 C C . LEU A 1 83 ? -5.272 0.174 -11.794 1.00 85.50 83 LEU A C 1
ATOM 635 O O . LEU A 1 83 ? -4.764 0.544 -12.848 1.00 85.50 83 LEU A O 1
ATOM 639 N N . LEU A 1 84 ? -5.989 0.991 -11.022 1.00 88.00 84 LEU A N 1
ATOM 640 C CA . LEU A 1 84 ? -6.236 2.386 -11.371 1.00 88.00 84 LEU A CA 1
ATOM 641 C C . LEU A 1 84 ? -4.929 3.185 -11.478 1.00 88.00 84 LEU A C 1
ATOM 643 O O . LEU A 1 84 ? -4.760 3.950 -12.426 1.00 88.00 84 LEU A O 1
ATOM 647 N N . PHE A 1 85 ? -3.988 2.980 -10.555 1.00 87.06 85 PHE A N 1
ATOM 648 C CA . PHE A 1 85 ? -2.693 3.655 -10.603 1.00 87.06 85 PHE A CA 1
ATOM 649 C C . PHE A 1 85 ? -1.767 3.144 -11.704 1.00 87.06 85 PHE A C 1
ATOM 651 O O . PHE A 1 85 ? -1.028 3.960 -12.232 1.00 87.06 85 PHE A O 1
ATOM 658 N N . ILE A 1 86 ? -1.868 1.882 -12.127 1.00 84.56 86 ILE A N 1
ATOM 659 C CA . ILE A 1 86 ? -1.157 1.384 -13.316 1.00 84.56 86 ILE A CA 1
ATOM 660 C C . ILE A 1 86 ? -1.627 2.134 -14.570 1.00 84.56 86 ILE A C 1
ATOM 662 O O . ILE A 1 86 ? -0.811 2.587 -15.370 1.00 84.56 86 ILE A O 1
ATOM 666 N N . PHE A 1 87 ? -2.942 2.324 -14.736 1.00 84.50 87 PHE A N 1
ATOM 667 C CA . PHE A 1 87 ? -3.478 3.097 -15.863 1.00 84.50 87 PHE A CA 1
ATOM 668 C C . PHE A 1 87 ? -3.039 4.565 -15.820 1.00 84.50 87 PHE A C 1
ATOM 670 O O . PHE A 1 87 ? -2.629 5.117 -16.840 1.00 84.50 87 PHE A O 1
ATOM 677 N N . ILE A 1 88 ? -3.112 5.202 -14.648 1.00 86.12 88 ILE A N 1
ATOM 678 C CA . ILE A 1 88 ? -2.678 6.595 -14.473 1.00 86.12 88 ILE A CA 1
ATOM 679 C C . ILE A 1 88 ? -1.166 6.723 -14.692 1.00 86.12 88 ILE A C 1
ATOM 681 O O . ILE A 1 88 ? -0.722 7.602 -15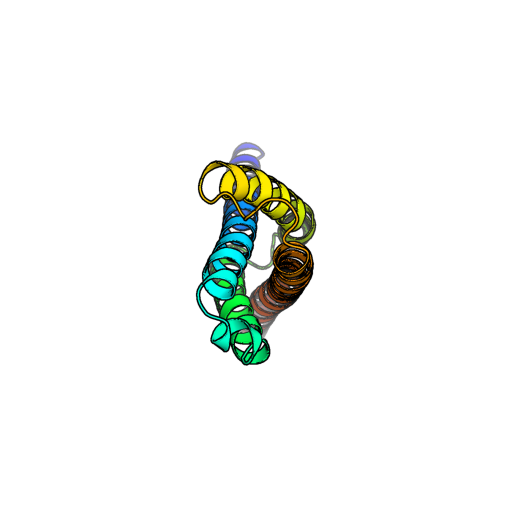.424 1.00 86.12 88 ILE A O 1
ATOM 685 N N . GLY A 1 89 ? -0.376 5.840 -14.089 1.00 81.00 89 GLY A N 1
ATOM 686 C CA . GLY A 1 89 ? 1.076 5.793 -14.210 1.00 81.00 89 GLY A CA 1
ATOM 687 C C . GLY A 1 89 ? 1.517 5.617 -15.655 1.00 81.00 89 GLY A C 1
ATOM 688 O O . GLY A 1 89 ? 2.340 6.395 -16.127 1.00 81.00 89 GLY A O 1
ATOM 689 N N . GLY A 1 90 ? 0.873 4.715 -16.399 1.00 81.06 90 GLY A N 1
ATOM 690 C CA . GLY A 1 90 ? 1.121 4.525 -17.829 1.00 81.06 90 GLY A CA 1
ATOM 691 C C . GLY A 1 90 ? 0.814 5.752 -18.699 1.00 81.06 90 GLY A C 1
ATOM 692 O O . GLY A 1 90 ? 1.466 5.938 -19.723 1.00 81.06 90 GLY A O 1
ATOM 693 N N . LEU A 1 91 ? -0.122 6.623 -18.294 1.00 82.75 91 LEU A N 1
ATOM 694 C CA . LEU A 1 91 ? -0.399 7.888 -18.994 1.00 82.75 91 LEU A CA 1
ATOM 695 C C . LEU A 1 91 ? 0.690 8.946 -18.754 1.00 82.75 91 LEU A C 1
ATOM 697 O O . LEU A 1 91 ? 1.008 9.710 -19.663 1.00 82.75 91 LEU A O 1
ATOM 701 N N . PHE A 1 92 ? 1.238 9.019 -17.538 1.00 82.94 92 PHE A N 1
ATOM 702 C CA . PHE A 1 92 ? 2.216 10.048 -17.155 1.00 82.94 92 PHE A CA 1
ATOM 703 C C . PHE A 1 92 ? 3.675 9.621 -17.359 1.00 82.94 92 PHE A C 1
ATOM 705 O O . PHE A 1 92 ? 4.541 10.468 -17.578 1.00 82.94 92 PHE A O 1
ATOM 712 N N . PHE A 1 93 ? 3.950 8.322 -17.291 1.00 81.44 93 PHE A N 1
ATOM 713 C CA . PHE A 1 93 ? 5.274 7.720 -17.402 1.00 81.44 93 PHE A CA 1
ATOM 714 C C . PHE A 1 93 ? 5.221 6.575 -18.420 1.00 81.44 93 PHE A C 1
ATOM 716 O O . PHE A 1 93 ? 5.227 5.404 -18.037 1.00 81.44 93 PHE A O 1
ATOM 723 N N . PRO A 1 94 ? 5.136 6.901 -19.722 1.00 76.88 94 PRO A N 1
ATOM 724 C CA . PRO A 1 94 ? 5.057 5.891 -20.761 1.00 76.88 94 PRO A CA 1
ATOM 725 C C . PRO A 1 94 ? 6.329 5.045 -20.757 1.00 76.88 94 PRO A C 1
ATOM 727 O O . PRO A 1 94 ? 7.449 5.561 -20.787 1.00 76.88 94 PRO A O 1
ATOM 730 N N . VAL A 1 95 ? 6.136 3.734 -20.714 1.00 79.88 95 VAL A N 1
ATOM 731 C CA . VAL A 1 95 ? 7.214 2.759 -20.843 1.00 79.88 95 VAL A CA 1
ATOM 732 C C . VAL A 1 95 ? 7.433 2.458 -22.326 1.00 79.88 95 VAL A C 1
ATOM 734 O O . VAL A 1 95 ? 6.497 2.560 -23.120 1.00 79.88 95 VAL A O 1
ATOM 737 N N . ALA A 1 96 ? 8.663 2.121 -22.717 1.00 79.69 96 ALA A N 1
ATOM 738 C CA . ALA A 1 96 ? 8.984 1.806 -24.104 1.00 79.69 96 ALA A CA 1
ATOM 739 C C . ALA A 1 96 ? 8.100 0.661 -24.633 1.00 79.69 96 ALA A C 1
ATOM 741 O O . ALA A 1 96 ? 7.973 -0.393 -24.004 1.00 79.69 96 ALA A O 1
ATOM 742 N N . GLU A 1 97 ? 7.484 0.871 -25.798 1.00 75.19 97 GLU A N 1
ATOM 743 C CA . GLU A 1 97 ? 6.647 -0.144 -26.435 1.00 75.19 97 GLU A CA 1
ATOM 744 C C . GLU A 1 97 ? 7.467 -1.413 -26.709 1.00 75.19 97 GLU A C 1
ATOM 746 O O . GLU A 1 97 ? 8.553 -1.362 -27.285 1.00 75.19 97 GLU A O 1
ATOM 751 N N . GLY A 1 98 ? 6.949 -2.566 -26.278 1.00 75.31 98 GLY A N 1
ATOM 752 C CA . GLY A 1 98 ? 7.626 -3.857 -26.439 1.00 75.31 98 GLY A CA 1
ATOM 753 C C . GLY A 1 98 ? 8.688 -4.177 -25.380 1.00 75.31 98 GLY A C 1
ATOM 754 O O . GLY A 1 98 ? 9.327 -5.226 -25.479 1.00 75.31 98 GLY A O 1
ATOM 755 N N . ASP A 1 99 ? 8.859 -3.342 -24.350 1.00 83.94 99 ASP A N 1
ATOM 756 C CA . ASP A 1 99 ? 9.739 -3.644 -23.218 1.00 83.94 99 ASP A CA 1
ATOM 757 C C . ASP A 1 99 ? 9.127 -4.740 -22.323 1.00 83.94 99 ASP A C 1
ATOM 759 O O . ASP A 1 99 ? 8.419 -4.492 -21.344 1.00 83.94 99 ASP A O 1
ATOM 763 N N . LEU A 1 100 ? 9.412 -5.996 -22.673 1.00 81.75 100 LEU A N 1
ATOM 764 C CA . LEU A 1 100 ? 9.044 -7.168 -21.873 1.00 81.75 100 LEU A CA 1
ATOM 765 C C . LEU A 1 100 ? 9.618 -7.099 -20.447 1.00 81.75 100 LEU A C 1
ATOM 767 O O . LEU A 1 100 ? 9.001 -7.625 -19.517 1.00 81.75 100 LEU A O 1
ATOM 771 N N . GLY A 1 101 ? 10.765 -6.437 -20.261 1.00 84.94 101 GLY A N 1
ATOM 772 C CA . GLY A 1 101 ? 11.391 -6.245 -18.955 1.00 84.94 101 GLY A CA 1
ATOM 773 C C . GLY A 1 101 ? 10.522 -5.401 -18.030 1.00 84.94 101 GLY A C 1
ATOM 774 O O . GLY A 1 101 ? 10.333 -5.762 -16.868 1.00 84.94 101 GLY A O 1
ATOM 775 N N . ALA A 1 102 ? 9.904 -4.345 -18.558 1.00 84.94 102 ALA A N 1
ATOM 776 C CA . ALA A 1 102 ? 8.957 -3.523 -17.813 1.00 84.94 102 ALA A CA 1
ATOM 777 C C . ALA A 1 102 ? 7.703 -4.290 -17.379 1.00 84.94 102 ALA A C 1
ATOM 779 O O . ALA A 1 102 ? 7.240 -4.123 -16.252 1.00 84.94 102 ALA A O 1
ATOM 780 N N . GLY A 1 103 ? 7.170 -5.164 -18.238 1.00 84.62 103 GLY A N 1
ATOM 781 C CA . GLY A 1 103 ? 6.019 -6.004 -17.892 1.00 84.62 103 GLY A CA 1
ATOM 782 C C . GLY A 1 103 ? 6.329 -6.975 -16.747 1.00 84.62 103 GLY A C 1
ATOM 783 O O . GLY A 1 103 ? 5.559 -7.081 -15.789 1.00 84.62 103 GLY A O 1
ATOM 784 N N . ILE A 1 104 ? 7.489 -7.639 -16.809 1.00 87.88 104 ILE A N 1
ATOM 785 C CA . ILE A 1 104 ? 7.967 -8.534 -15.742 1.00 87.88 104 ILE A CA 1
ATOM 786 C C . ILE A 1 104 ? 8.206 -7.744 -14.452 1.00 87.88 104 ILE A C 1
ATOM 788 O O . ILE A 1 104 ? 7.795 -8.179 -13.375 1.00 87.88 104 ILE A O 1
ATOM 792 N N . LEU A 1 105 ? 8.828 -6.569 -14.557 1.00 89.19 105 LEU A N 1
ATOM 793 C CA . LEU A 1 105 ? 9.073 -5.701 -13.415 1.00 89.19 105 LEU A CA 1
ATOM 794 C C . LEU A 1 105 ? 7.764 -5.270 -12.752 1.00 89.19 105 LEU A C 1
ATOM 796 O O . LEU A 1 105 ? 7.649 -5.384 -11.535 1.00 89.19 105 LEU A O 1
ATOM 800 N N . GLY A 1 106 ? 6.772 -4.863 -13.548 1.00 88.19 106 GLY A N 1
ATOM 801 C CA . GLY A 1 106 ? 5.433 -4.518 -13.079 1.00 88.19 106 GLY A CA 1
ATOM 802 C C . GLY A 1 106 ? 4.807 -5.658 -12.285 1.00 88.19 106 GLY A C 1
ATOM 803 O O . GLY A 1 106 ? 4.369 -5.453 -11.155 1.00 88.19 106 GLY A O 1
ATOM 804 N N . PHE A 1 107 ? 4.863 -6.885 -12.812 1.00 88.31 107 PHE A N 1
ATOM 805 C CA . PHE A 1 107 ? 4.363 -8.066 -12.108 1.00 88.31 107 PHE A CA 1
ATOM 806 C C . PHE A 1 107 ? 5.063 -8.288 -10.757 1.00 88.31 107 PHE A C 1
ATOM 808 O O . PHE A 1 107 ? 4.397 -8.517 -9.744 1.00 88.31 107 PHE A O 1
ATOM 815 N N . ILE A 1 108 ? 6.395 -8.170 -10.718 1.00 90.00 108 ILE A N 1
ATOM 816 C CA . ILE A 1 108 ? 7.182 -8.314 -9.484 1.00 90.00 108 ILE A CA 1
ATOM 817 C C . ILE A 1 108 ? 6.803 -7.227 -8.473 1.00 90.00 108 ILE A C 1
ATOM 819 O O . ILE A 1 108 ? 6.507 -7.540 -7.318 1.00 90.00 108 ILE A O 1
ATOM 823 N N . THR A 1 109 ? 6.772 -5.958 -8.882 1.00 91.00 109 THR A N 1
ATOM 824 C CA . THR A 1 109 ? 6.481 -4.836 -7.979 1.00 91.00 109 THR A CA 1
ATOM 825 C C . THR A 1 109 ? 5.036 -4.842 -7.495 1.00 91.00 109 THR A C 1
ATOM 827 O O . THR A 1 109 ? 4.791 -4.562 -6.322 1.00 91.00 109 THR A O 1
ATOM 830 N N . THR A 1 110 ? 4.078 -5.242 -8.336 1.00 90.69 110 THR A N 1
ATOM 831 C CA . THR A 1 110 ? 2.688 -5.458 -7.914 1.00 90.69 110 THR A CA 1
ATOM 832 C C . THR A 1 110 ? 2.595 -6.612 -6.919 1.00 90.69 110 THR A C 1
ATOM 834 O O . THR A 1 110 ? 1.907 -6.483 -5.907 1.00 90.69 110 THR A O 1
ATOM 837 N N . GLY A 1 111 ? 3.319 -7.711 -7.150 1.00 90.62 111 GLY A N 1
ATOM 838 C CA . GLY A 1 111 ? 3.404 -8.827 -6.208 1.00 90.62 111 GLY A CA 1
ATOM 839 C C . GLY A 1 111 ? 3.939 -8.395 -4.841 1.00 90.62 111 GLY A C 1
ATOM 840 O O . GLY A 1 111 ? 3.298 -8.658 -3.822 1.00 90.62 111 GLY A O 1
ATOM 841 N N . ILE A 1 112 ? 5.060 -7.665 -4.817 1.00 92.69 112 ILE A N 1
ATOM 842 C CA . ILE A 1 112 ? 5.635 -7.096 -3.588 1.00 92.69 112 ILE A CA 1
ATOM 843 C C . ILE A 1 112 ? 4.612 -6.193 -2.898 1.00 92.69 112 ILE A C 1
ATOM 845 O O . ILE A 1 112 ? 4.365 -6.363 -1.706 1.00 92.69 112 ILE A O 1
ATOM 849 N N . ASN A 1 113 ? 3.973 -5.287 -3.642 1.00 93.44 113 ASN A N 1
ATOM 850 C CA . ASN A 1 113 ? 2.980 -4.372 -3.091 1.00 93.44 113 ASN A CA 1
ATOM 851 C C . ASN A 1 113 ? 1.818 -5.121 -2.424 1.00 93.44 113 ASN A C 1
ATOM 853 O O . ASN A 1 113 ? 1.477 -4.847 -1.276 1.00 93.44 113 ASN A O 1
ATOM 857 N N . LEU A 1 114 ? 1.237 -6.111 -3.106 1.00 91.69 114 LEU A N 1
ATOM 858 C CA . LEU A 1 114 ? 0.130 -6.904 -2.571 1.00 91.69 114 LEU A CA 1
ATOM 859 C C . LEU A 1 114 ? 0.525 -7.654 -1.297 1.00 91.69 114 LEU A C 1
ATOM 861 O O . LEU A 1 114 ? -0.217 -7.621 -0.312 1.00 91.69 114 LEU A O 1
ATOM 865 N N . VAL A 1 115 ? 1.703 -8.283 -1.284 1.00 94.12 115 VAL A N 1
ATOM 866 C CA . VAL A 1 115 ? 2.217 -8.963 -0.087 1.00 94.12 115 VAL A CA 1
ATOM 867 C C . VAL A 1 115 ? 2.420 -7.963 1.051 1.00 94.12 115 VAL A C 1
ATOM 869 O O . VAL A 1 115 ? 1.976 -8.219 2.171 1.00 94.12 115 VAL A O 1
ATOM 872 N N . SER A 1 116 ? 3.008 -6.800 0.775 1.00 94.81 116 SER A N 1
ATOM 873 C CA . SER A 1 116 ? 3.195 -5.741 1.769 1.00 94.81 116 SER A CA 1
ATOM 874 C C . SER A 1 116 ? 1.877 -5.203 2.314 1.00 94.81 116 SER A C 1
ATOM 876 O O . SER A 1 116 ? 1.781 -4.931 3.509 1.00 94.81 116 SER A O 1
ATOM 878 N N . VAL A 1 117 ? 0.839 -5.077 1.485 1.00 92.81 117 VAL A N 1
ATOM 879 C CA . VAL A 1 117 ? -0.501 -4.668 1.931 1.00 92.81 117 VAL A CA 1
ATOM 880 C C . VAL A 1 117 ? -1.086 -5.703 2.883 1.00 92.81 117 VAL A C 1
ATOM 882 O O . VAL A 1 117 ? -1.604 -5.333 3.938 1.00 92.81 117 VAL A O 1
ATOM 885 N N . VAL A 1 118 ? -0.980 -6.992 2.551 1.00 92.44 118 VAL A N 1
ATOM 886 C CA . VAL A 1 118 ? -1.454 -8.079 3.419 1.00 92.44 118 VAL A CA 1
ATOM 887 C C . VAL A 1 118 ? -0.701 -8.064 4.747 1.00 92.44 118 VAL A C 1
ATOM 889 O O . VAL A 1 118 ? -1.330 -7.996 5.805 1.00 92.44 118 VAL A O 1
ATOM 892 N N . LEU A 1 119 ? 0.632 -8.061 4.709 1.00 93.94 119 LEU A N 1
ATOM 893 C CA . LEU A 1 119 ? 1.468 -8.067 5.909 1.00 93.94 119 LEU A CA 1
ATOM 894 C C . LEU A 1 119 ? 1.254 -6.815 6.759 1.00 93.94 119 LEU A C 1
ATOM 896 O O . LEU A 1 119 ? 1.052 -6.929 7.965 1.00 93.94 119 LEU A O 1
ATOM 900 N N . GLY A 1 120 ? 1.238 -5.634 6.144 1.00 91.38 120 GLY A N 1
ATOM 901 C CA . GLY A 1 120 ? 1.007 -4.371 6.836 1.00 91.38 120 GLY A CA 1
ATOM 902 C C . GLY A 1 120 ? -0.367 -4.324 7.500 1.00 91.38 120 GLY A C 1
ATOM 903 O O . GLY A 1 120 ? -0.478 -3.992 8.680 1.00 91.38 120 GLY A O 1
ATOM 904 N N . THR A 1 121 ? -1.414 -4.754 6.792 1.00 90.31 121 THR A N 1
ATOM 905 C CA . THR A 1 121 ? -2.777 -4.804 7.344 1.00 90.31 121 THR A CA 1
ATOM 906 C C . THR A 1 121 ? -2.875 -5.780 8.516 1.00 90.31 121 THR A C 1
ATOM 908 O O . THR A 1 121 ? -3.462 -5.445 9.549 1.00 90.31 121 THR A O 1
ATOM 911 N N . LEU A 1 122 ? -2.262 -6.962 8.399 1.00 90.38 122 LEU A N 1
ATOM 912 C CA . LEU A 1 122 ? -2.215 -7.946 9.482 1.00 90.38 122 LEU A CA 1
ATOM 913 C C . LEU A 1 122 ? -1.431 -7.422 10.689 1.00 90.38 122 LEU A C 1
ATOM 915 O O . LEU A 1 122 ? -1.931 -7.503 11.809 1.00 90.38 122 LEU A O 1
ATOM 919 N N . LEU A 1 123 ? -0.247 -6.841 10.481 1.00 91.00 123 LEU A N 1
ATOM 920 C CA . LEU A 1 123 ? 0.582 -6.262 11.543 1.00 91.00 123 LEU A CA 1
ATOM 921 C C . LEU A 1 123 ? -0.149 -5.136 12.279 1.00 91.00 123 LEU A C 1
ATOM 923 O O . LEU A 1 123 ? -0.206 -5.137 13.512 1.00 91.00 123 LEU A O 1
ATOM 927 N N . GLY A 1 124 ? -0.755 -4.201 11.543 1.00 87.19 124 GLY A N 1
ATOM 928 C CA . GLY A 1 124 ? -1.529 -3.110 12.133 1.00 87.19 124 GLY A CA 1
ATOM 929 C C . GLY A 1 124 ? -2.738 -3.622 12.922 1.00 87.19 124 GLY A C 1
ATOM 930 O O . GLY A 1 124 ? -2.976 -3.180 14.051 1.00 87.19 124 GLY A O 1
ATOM 931 N N . GLY A 1 125 ? -3.461 -4.605 12.374 1.00 86.62 125 GLY A N 1
ATOM 932 C CA . GLY A 1 125 ? -4.607 -5.236 13.033 1.00 86.62 125 GLY A CA 1
ATOM 933 C C . GLY A 1 125 ? -4.225 -5.995 14.308 1.00 86.62 125 GLY A C 1
ATOM 934 O O . GLY A 1 125 ? -4.825 -5.776 15.364 1.00 86.62 125 GLY A O 1
ATOM 935 N N . LEU A 1 126 ? -3.193 -6.842 14.242 1.00 88.50 126 LEU A N 1
ATOM 936 C CA . LEU A 1 126 ? -2.669 -7.602 15.384 1.00 88.50 126 LEU A CA 1
ATOM 937 C C . LEU A 1 126 ? -2.178 -6.678 16.500 1.00 88.50 126 LEU A C 1
ATOM 939 O O . LEU A 1 126 ? -2.498 -6.901 17.667 1.00 88.50 126 LEU A O 1
ATOM 943 N N . THR A 1 127 ? -1.470 -5.603 16.154 1.00 86.62 127 THR A N 1
ATOM 944 C CA . THR A 1 127 ? -0.998 -4.616 17.137 1.00 86.62 127 THR A CA 1
ATOM 945 C C . THR A 1 127 ? -2.172 -3.978 17.885 1.00 86.62 127 THR A C 1
ATOM 947 O O . THR A 1 127 ? -2.141 -3.854 19.113 1.00 86.62 127 THR A O 1
ATOM 950 N N . ASN A 1 128 ? -3.255 -3.637 17.176 1.00 84.81 128 ASN A N 1
ATOM 951 C CA . ASN A 1 128 ? -4.463 -3.102 17.809 1.00 84.81 128 ASN A CA 1
ATOM 952 C C . ASN A 1 128 ? -5.165 -4.129 18.707 1.00 84.81 128 ASN A C 1
ATOM 954 O O . ASN A 1 128 ? -5.626 -3.779 19.798 1.00 84.81 128 ASN A O 1
ATOM 958 N N . LEU A 1 129 ? -5.216 -5.396 18.281 1.00 83.81 129 LEU A N 1
ATOM 959 C CA . LEU A 1 129 ? -5.755 -6.495 19.086 1.00 83.81 129 LEU A CA 1
ATOM 960 C C . LEU A 1 129 ? -4.984 -6.638 20.407 1.00 83.81 129 LEU A C 1
ATOM 962 O O . LEU A 1 129 ? -5.591 -6.630 21.476 1.00 83.81 129 LEU A O 1
ATOM 966 N N . MET A 1 130 ? -3.651 -6.707 20.345 1.00 86.31 130 MET A N 1
ATOM 967 C CA . MET A 1 130 ? -2.798 -6.892 21.525 1.00 86.31 130 MET A CA 1
ATOM 968 C C . MET A 1 130 ? -2.953 -5.752 22.539 1.00 86.31 130 MET A C 1
ATOM 970 O O . MET A 1 130 ? -3.068 -6.004 23.742 1.00 86.31 130 MET A O 1
ATOM 974 N N . LEU A 1 131 ? -2.993 -4.499 22.074 1.00 83.56 131 LEU A N 1
ATOM 975 C CA . LEU A 1 131 ? -3.199 -3.344 22.954 1.00 83.56 131 LEU A CA 1
ATOM 976 C C . LEU A 1 131 ? -4.585 -3.342 23.597 1.00 83.56 131 LEU A C 1
ATOM 978 O O . LEU A 1 131 ? -4.723 -2.958 24.760 1.00 83.56 131 LEU A O 1
ATOM 982 N N . HIS A 1 132 ? -5.611 -3.761 22.859 1.00 82.38 132 HIS A N 1
ATOM 983 C CA . HIS A 1 132 ? -6.960 -3.851 23.397 1.00 82.38 132 HIS A CA 1
ATOM 984 C C . HIS A 1 132 ? -7.066 -4.926 24.483 1.00 82.38 132 HIS A C 1
ATOM 986 O O . HIS A 1 132 ? -7.581 -4.635 25.563 1.00 82.38 132 HIS A O 1
ATOM 992 N N . SER A 1 133 ? -6.506 -6.114 24.241 1.00 82.50 133 SER A N 1
ATOM 993 C CA . SER A 1 133 ? -6.482 -7.207 25.218 1.00 82.50 133 SER A CA 1
ATOM 994 C C . SER A 1 133 ? -5.734 -6.819 26.495 1.00 82.50 133 SER A C 1
ATOM 996 O O . SER A 1 133 ? -6.227 -7.067 27.592 1.00 82.50 133 SER A O 1
ATOM 998 N N . ARG A 1 134 ? -4.590 -6.125 26.383 1.00 83.25 134 ARG A N 1
ATOM 999 C CA . ARG A 1 134 ? -3.862 -5.609 27.559 1.00 83.25 134 ARG A CA 1
ATOM 1000 C C . ARG A 1 134 ? -4.682 -4.616 28.382 1.00 83.25 134 ARG A C 1
ATOM 1002 O O . ARG A 1 134 ? -4.612 -4.647 29.603 1.00 83.25 134 ARG A O 1
ATOM 1009 N N . ARG A 1 135 ? -5.456 -3.736 27.737 1.00 79.81 135 ARG A N 1
ATOM 1010 C CA . ARG A 1 135 ? -6.320 -2.783 28.456 1.00 79.81 135 ARG A CA 1
ATOM 1011 C C . ARG A 1 135 ? -7.456 -3.476 29.201 1.00 79.81 135 ARG A C 1
ATOM 1013 O O . ARG A 1 135 ? -7.798 -3.012 30.277 1.00 79.81 135 ARG A O 1
ATOM 1020 N N . MET A 1 136 ? -8.018 -4.554 28.649 1.00 74.12 136 MET A N 1
ATOM 1021 C CA . MET A 1 136 ? -9.042 -5.331 29.355 1.00 74.12 136 MET A CA 1
ATOM 1022 C C . MET A 1 136 ? -8.477 -6.084 30.561 1.00 74.12 136 MET A C 1
ATOM 1024 O O . MET A 1 136 ? -9.151 -6.165 31.574 1.00 74.12 136 MET A O 1
ATOM 1028 N N . LEU A 1 137 ? -7.253 -6.612 30.466 1.00 78.19 137 LEU A N 1
ATOM 1029 C CA . LEU A 1 137 ? -6.607 -7.341 31.567 1.00 78.19 137 LEU A CA 1
ATOM 1030 C C . LEU A 1 137 ? -6.176 -6.439 32.736 1.00 78.19 137 LEU A C 1
ATOM 1032 O O . LEU A 1 137 ? -6.011 -6.930 33.846 1.00 78.19 137 LEU A O 1
ATOM 1036 N N . ASN A 1 138 ? -5.976 -5.142 32.483 1.00 74.56 138 ASN A N 1
ATOM 1037 C CA . ASN A 1 138 ? -5.569 -4.153 33.488 1.00 74.56 138 ASN A CA 1
ATOM 1038 C C . ASN A 1 138 ? -6.749 -3.330 34.054 1.00 74.56 138 ASN A C 1
ATOM 1040 O O . ASN A 1 138 ? -6.508 -2.361 34.776 1.00 74.56 138 ASN A O 1
ATOM 1044 N N . SER A 1 139 ? -7.989 -3.658 33.674 1.00 59.53 139 SER A N 1
ATOM 1045 C CA . SER A 1 139 ? -9.237 -3.039 34.148 1.00 59.53 139 SER A CA 1
ATOM 1046 C C . SER A 1 139 ? -9.911 -3.911 35.194 1.00 59.53 139 SER A C 1
ATOM 1048 O O . SER A 1 139 ? -10.724 -3.319 35.938 1.00 59.53 139 SER A O 1
#